Protein AF-A0ABD0J2X3-F1 (afdb_monomer_lite)

Sequence (87 aa):
MEPFQKTQRQLHKMLRRGRGVYVGATQNPMRRASAHARTYPGKNMYFAPTENMQYAEQRLIRACRRCRNIQSESNVSQERGFVYVIC

Radius of gyration: 11.32 Å; chains: 1; bounding box: 24×26×25 Å

Secondary structure (DSSP, 8-state):
--EEE--HHHHHHHHHTT--SEEEEES-HHHHHHHHTTTSTT--EEEEEES-HHHHHHHHHHH-SS-B--TTT----SSSEEEEEE-

Organism: NCBI:txid370345

pLDDT: mean 83.32, std 12.45, range [44.72, 95.81]

Foldseek 3Di:
DDEAEDALVVLLVCQLVQNFQAKAWDQDPVVVCVVCCVVDPPKYKYKYWDQFRLVSRVVSVVSHPHYDDCVVPDPGGRGTHMMMTID

Structure (mmCIF, N/CA/C/O backbone):
data_AF-A0ABD0J2X3-F1
#
_entry.id   AF-A0ABD0J2X3-F1
#
loop_
_atom_site.group_PDB
_atom_site.id
_atom_site.type_symbol
_atom_site.label_atom_id
_atom_site.label_alt_id
_atom_site.label_comp_id
_atom_site.label_asym_id
_atom_site.label_entity_id
_atom_site.label_seq_id
_atom_site.pdbx_PDB_ins_code
_atom_site.Cartn_x
_atom_site.Cartn_y
_atom_site.Cartn_z
_atom_site.occupancy
_atom_site.B_iso_or_equiv
_atom_site.auth_seq_id
_atom_site.auth_comp_id
_atom_site.auth_asym_id
_atom_site.auth_atom_id
_atom_site.pdbx_PDB_model_num
ATOM 1 N N . MET A 1 1 ? 2.807 -5.349 -13.576 1.00 83.75 1 MET A N 1
ATOM 2 C CA . MET A 1 1 ? 1.882 -5.084 -12.455 1.00 83.75 1 MET A CA 1
ATOM 3 C C . MET A 1 1 ? 1.413 -3.660 -12.626 1.00 83.75 1 MET A C 1
ATOM 5 O O . MET A 1 1 ? 2.258 -2.776 -12.598 1.00 83.75 1 MET A O 1
ATOM 9 N N . GLU A 1 2 ? 0.113 -3.451 -12.804 1.00 81.75 2 GLU A N 1
ATOM 10 C CA . GLU A 1 2 ? -0.458 -2.109 -12.938 1.00 81.75 2 GLU A CA 1
ATOM 11 C C . GLU A 1 2 ? -0.859 -1.570 -11.554 1.00 81.75 2 GLU A C 1
ATOM 13 O O . GLU A 1 2 ? -1.543 -2.279 -10.803 1.00 81.75 2 GLU A O 1
ATOM 18 N N . PRO A 1 3 ? -0.416 -0.362 -11.159 1.00 84.19 3 PRO A N 1
ATOM 19 C CA . PRO A 1 3 ? -0.836 0.251 -9.909 1.00 84.19 3 PRO A CA 1
ATOM 20 C C . PRO A 1 3 ? -2.163 1.008 -10.072 1.00 84.19 3 PRO A C 1
ATOM 22 O O . PRO A 1 3 ? -2.327 1.834 -10.964 1.00 84.19 3 PRO A O 1
ATOM 25 N N . PHE A 1 4 ? -3.099 0.794 -9.149 1.00 91.69 4 PHE A N 1
ATOM 26 C CA . PHE A 1 4 ? -4.418 1.425 -9.160 1.00 91.69 4 PHE A CA 1
ATOM 27 C C . PHE A 1 4 ? -4.586 2.399 -8.000 1.00 91.69 4 PHE A C 1
ATOM 29 O O . PHE A 1 4 ? -4.461 2.022 -6.831 1.00 91.69 4 PHE A O 1
ATOM 36 N N . GLN A 1 5 ? -4.954 3.641 -8.304 1.00 93.56 5 GLN A N 1
ATOM 37 C CA . GLN A 1 5 ? -5.236 4.622 -7.264 1.00 93.56 5 GLN A CA 1
ATOM 38 C C . GLN A 1 5 ? -6.540 4.290 -6.519 1.00 93.56 5 GLN A C 1
ATOM 40 O O . GLN A 1 5 ? -7.559 3.918 -7.110 1.00 93.56 5 GLN A O 1
ATOM 45 N N . LYS A 1 6 ? -6.499 4.434 -5.195 1.00 93.94 6 LYS A N 1
ATOM 46 C CA . LYS A 1 6 ? -7.586 4.245 -4.230 1.00 93.94 6 LYS A CA 1
ATOM 47 C C . LYS A 1 6 ? -7.455 5.269 -3.103 1.00 93.94 6 LYS A C 1
ATOM 49 O O . LYS A 1 6 ? -6.495 6.030 -3.026 1.00 93.94 6 LYS A O 1
ATOM 54 N N . THR A 1 7 ? -8.424 5.282 -2.195 1.00 94.25 7 THR A N 1
ATOM 55 C CA . THR A 1 7 ? -8.319 6.022 -0.929 1.00 94.25 7 THR A CA 1
ATOM 56 C C . THR A 1 7 ? -7.702 5.153 0.165 1.00 94.25 7 THR A C 1
ATOM 58 O O . THR A 1 7 ? -7.841 3.927 0.147 1.00 94.25 7 THR A O 1
ATOM 61 N N . GLN A 1 8 ? -7.094 5.765 1.189 1.00 89.62 8 GLN A N 1
ATOM 62 C CA . GLN A 1 8 ? -6.558 5.011 2.334 1.00 89.62 8 GLN A CA 1
ATOM 63 C C . GLN A 1 8 ? -7.648 4.160 3.011 1.00 89.62 8 GLN A C 1
ATOM 65 O O . GLN A 1 8 ? -7.418 3.003 3.361 1.00 89.62 8 GLN A O 1
ATOM 70 N N . ARG A 1 9 ? -8.886 4.672 3.103 1.00 91.88 9 ARG A N 1
ATOM 71 C CA . ARG A 1 9 ? -10.048 3.923 3.619 1.00 91.88 9 ARG A CA 1
ATOM 72 C C . ARG A 1 9 ? -10.332 2.651 2.811 1.00 91.88 9 ARG A C 1
ATOM 74 O O . ARG A 1 9 ? -10.667 1.619 3.396 1.00 91.88 9 ARG A O 1
ATOM 81 N N . GLN A 1 10 ? -10.212 2.705 1.484 1.00 92.50 10 GLN A N 1
ATOM 82 C CA . GLN A 1 10 ? -10.377 1.529 0.626 1.00 92.50 10 GLN A CA 1
ATOM 83 C C . GLN A 1 10 ? -9.255 0.511 0.859 1.00 92.50 10 GLN A C 1
ATOM 85 O O . GLN A 1 10 ? -9.560 -0.670 1.030 1.00 92.50 10 GLN A O 1
ATOM 90 N N . LEU A 1 11 ? -7.999 0.963 0.967 1.00 90.12 11 LEU A N 1
ATOM 91 C CA . LEU A 1 11 ? -6.860 0.093 1.287 1.00 90.12 11 LEU A CA 1
ATOM 92 C C . LEU A 1 11 ? -7.074 -0.633 2.625 1.00 90.12 11 LEU A C 1
ATOM 94 O O . LEU A 1 11 ? -7.005 -1.859 2.687 1.00 90.12 11 LEU A O 1
ATOM 98 N N . HIS A 1 12 ? -7.475 0.089 3.673 1.00 88.31 12 HIS A N 1
ATOM 99 C CA . HIS A 1 12 ? -7.831 -0.501 4.968 1.00 88.31 12 HIS A CA 1
ATOM 100 C C . HIS A 1 12 ? -8.921 -1.580 4.862 1.00 88.31 12 HIS A C 1
ATOM 102 O O . HIS A 1 12 ? -8.821 -2.636 5.491 1.00 88.31 12 HIS A O 1
ATOM 108 N N . LYS A 1 13 ? -9.971 -1.342 4.065 1.00 88.88 13 LYS A N 1
ATOM 109 C CA . LYS A 1 13 ? -11.055 -2.317 3.854 1.00 88.88 13 LYS A CA 1
ATOM 110 C C . LYS A 1 13 ? -10.547 -3.590 3.171 1.00 88.88 13 LYS A C 1
ATOM 112 O O . LYS A 1 13 ? -11.013 -4.679 3.500 1.00 88.88 13 LYS A O 1
ATOM 117 N N . MET A 1 14 ? -9.603 -3.465 2.239 1.00 86.19 14 MET A N 1
ATOM 118 C CA . MET A 1 14 ? -8.983 -4.603 1.551 1.00 86.19 14 MET A CA 1
ATOM 119 C C . MET A 1 14 ? -8.135 -5.442 2.513 1.00 86.19 14 MET A C 1
ATOM 121 O O . MET A 1 14 ? -8.281 -6.665 2.545 1.00 86.19 14 MET A O 1
ATOM 125 N N . LEU A 1 15 ? -7.342 -4.785 3.363 1.00 84.31 15 LEU A N 1
ATOM 126 C CA . LEU A 1 15 ? -6.524 -5.439 4.389 1.00 84.31 15 LEU A CA 1
ATOM 127 C C . LEU A 1 15 ? -7.368 -6.191 5.426 1.00 84.31 15 LEU A C 1
ATOM 129 O O . LEU A 1 15 ? -7.090 -7.351 5.723 1.00 84.31 15 LEU A O 1
ATOM 133 N N . ARG A 1 16 ? -8.460 -5.584 5.912 1.00 81.19 16 ARG A N 1
ATOM 134 C CA . ARG A 1 16 ? -9.385 -6.227 6.867 1.00 81.19 16 ARG A CA 1
ATOM 135 C C . ARG A 1 16 ? -10.066 -7.477 6.308 1.00 81.19 16 ARG A C 1
ATOM 137 O O . ARG A 1 16 ? -10.385 -8.386 7.066 1.00 81.19 16 ARG A O 1
ATOM 144 N N . ARG A 1 17 ? -10.271 -7.533 4.989 1.00 82.31 17 ARG A N 1
ATOM 145 C CA . ARG A 1 17 ? -10.809 -8.704 4.275 1.00 82.31 17 ARG A CA 1
ATOM 146 C C . ARG A 1 17 ? -9.753 -9.782 4.005 1.00 82.31 17 ARG A C 1
ATOM 148 O O . ARG A 1 17 ? -10.053 -10.741 3.304 1.00 82.31 17 ARG A O 1
ATOM 155 N N . GLY A 1 18 ? -8.527 -9.610 4.506 1.00 76.38 18 GLY A N 1
ATOM 156 C CA . GLY A 1 18 ? -7.429 -10.557 4.315 1.00 76.38 18 GLY A CA 1
ATOM 157 C C . GLY A 1 18 ? -6.909 -10.620 2.879 1.00 76.38 18 GLY A C 1
ATOM 158 O O . GLY A 1 18 ? -6.279 -11.605 2.517 1.00 76.38 18 GLY A O 1
ATOM 159 N N . ARG A 1 19 ? -7.187 -9.602 2.051 1.00 75.75 19 ARG A N 1
ATOM 160 C CA . ARG A 1 19 ? -6.769 -9.582 0.640 1.00 75.75 19 ARG A CA 1
ATOM 161 C C . ARG A 1 19 ? -5.366 -9.017 0.429 1.00 75.75 19 ARG A C 1
ATOM 163 O O . ARG A 1 19 ? -4.827 -9.186 -0.652 1.00 75.75 19 ARG A O 1
ATOM 170 N N . GLY A 1 20 ? -4.788 -8.354 1.430 1.00 74.31 20 GLY A N 1
ATOM 171 C CA . GLY A 1 20 ? -3.430 -7.823 1.336 1.00 74.31 20 GLY A CA 1
ATOM 172 C C . GLY A 1 20 ? -2.382 -8.879 1.643 1.00 74.31 20 GLY A C 1
ATOM 173 O O . GLY A 1 20 ? -2.435 -9.510 2.697 1.00 74.31 20 GLY A O 1
ATOM 174 N N . VAL A 1 21 ? -1.415 -9.018 0.743 1.00 78.44 21 VAL A N 1
ATOM 175 C CA . VAL A 1 21 ? -0.192 -9.804 0.962 1.00 78.44 21 VAL A CA 1
ATOM 176 C C . VAL A 1 21 ? 0.981 -8.925 1.396 1.00 78.44 21 VAL A C 1
ATOM 178 O O . VAL A 1 21 ? 1.870 -9.399 2.102 1.00 78.44 21 VAL A O 1
ATOM 181 N N . TYR A 1 22 ? 0.956 -7.639 1.030 1.00 84.69 22 TYR A N 1
ATOM 182 C CA . TYR A 1 22 ? 2.041 -6.696 1.286 1.00 84.69 22 TYR A CA 1
ATOM 183 C C . TYR A 1 22 ? 1.524 -5.271 1.500 1.00 84.69 22 TYR A C 1
ATOM 185 O O . TYR A 1 22 ? 0.564 -4.866 0.842 1.00 84.69 22 TYR A O 1
ATOM 193 N N . VAL A 1 23 ? 2.190 -4.504 2.365 1.00 87.25 23 VAL A N 1
ATOM 194 C CA . VAL A 1 23 ? 1.950 -3.071 2.596 1.00 87.25 23 VAL A CA 1
ATOM 195 C C . VAL A 1 23 ? 3.284 -2.339 2.498 1.00 87.25 23 VAL A C 1
ATOM 197 O O . VAL A 1 23 ? 4.294 -2.854 2.968 1.00 87.25 23 VAL A O 1
ATOM 200 N N . GLY A 1 24 ? 3.290 -1.147 1.909 1.00 88.38 24 GLY A N 1
ATOM 201 C CA . GLY A 1 24 ? 4.460 -0.278 1.948 1.00 88.38 24 GLY A CA 1
ATOM 202 C C . GLY A 1 24 ? 4.135 1.184 1.655 1.00 88.38 24 GLY A C 1
ATOM 203 O O . GLY A 1 24 ? 2.998 1.520 1.316 1.00 88.38 24 GLY A O 1
ATOM 204 N N . ALA A 1 25 ? 5.152 2.041 1.705 1.00 89.94 25 ALA A N 1
ATOM 205 C CA . ALA A 1 25 ? 5.084 3.424 1.238 1.00 89.94 25 ALA A CA 1
ATOM 206 C C . ALA A 1 25 ? 6.114 3.754 0.140 1.00 89.94 25 ALA A C 1
ATOM 208 O O . ALA A 1 25 ? 7.138 3.083 -0.022 1.00 89.94 25 ALA A O 1
ATOM 209 N N . THR A 1 26 ? 5.821 4.758 -0.688 1.00 89.75 26 THR A N 1
ATOM 210 C CA . THR A 1 26 ? 6.702 5.217 -1.768 1.00 89.75 26 THR A CA 1
ATOM 211 C C . THR A 1 26 ? 6.328 6.611 -2.272 1.00 89.75 26 THR A C 1
ATOM 213 O O . THR A 1 26 ? 5.159 6.982 -2.291 1.00 89.75 26 THR A O 1
ATOM 216 N N . GLN A 1 27 ? 7.311 7.355 -2.779 1.00 91.06 27 GLN A N 1
ATOM 217 C CA . GLN A 1 27 ? 7.072 8.581 -3.547 1.00 91.06 27 GLN A CA 1
ATOM 218 C C . GLN A 1 27 ? 6.665 8.302 -5.006 1.00 91.06 27 GLN A C 1
ATOM 220 O O . GLN A 1 27 ? 6.035 9.147 -5.632 1.00 91.06 27 GLN A O 1
ATOM 225 N N . ASN A 1 28 ? 6.997 7.127 -5.561 1.00 91.69 28 ASN A N 1
ATOM 22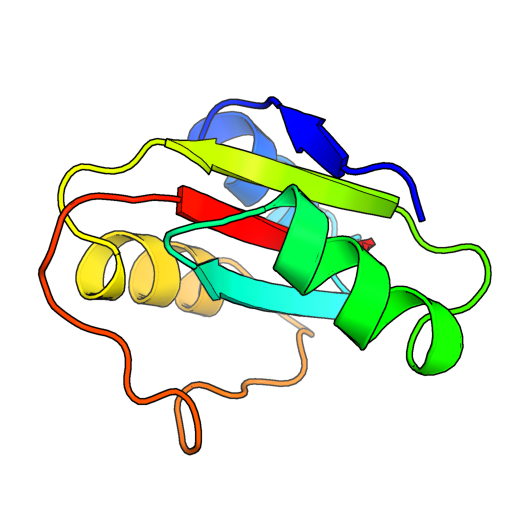6 C CA . ASN A 1 28 ? 6.711 6.784 -6.958 1.00 91.69 28 ASN A CA 1
ATOM 227 C C . ASN A 1 28 ? 6.054 5.391 -7.070 1.00 91.69 28 ASN A C 1
ATOM 229 O O . ASN A 1 28 ? 6.757 4.372 -7.116 1.00 91.69 28 ASN A O 1
ATOM 233 N N . PRO A 1 29 ? 4.710 5.335 -7.143 1.00 90.50 29 PRO A N 1
ATOM 234 C CA . PRO A 1 29 ? 3.960 4.086 -7.241 1.00 90.50 29 PRO A CA 1
ATOM 235 C C . PRO A 1 29 ? 4.299 3.250 -8.479 1.00 90.50 29 PRO A C 1
ATOM 237 O O . PRO A 1 29 ? 4.392 2.032 -8.367 1.00 90.50 29 PRO A O 1
ATOM 240 N N . MET A 1 30 ? 4.543 3.880 -9.634 1.00 91.62 30 MET A N 1
ATOM 241 C CA . MET A 1 30 ? 4.845 3.182 -10.895 1.00 91.62 30 MET A CA 1
ATOM 242 C C . MET A 1 30 ? 6.182 2.441 -10.826 1.00 91.62 30 MET A C 1
ATOM 244 O O . MET A 1 30 ? 6.274 1.246 -11.129 1.00 91.62 30 MET A O 1
ATOM 248 N N . ARG A 1 31 ? 7.227 3.136 -10.357 1.00 90.00 31 ARG A N 1
ATOM 249 C CA . ARG A 1 31 ? 8.559 2.544 -10.170 1.00 90.00 31 ARG A CA 1
ATOM 250 C C . ARG A 1 31 ? 8.504 1.410 -9.149 1.00 90.00 31 ARG A C 1
ATOM 252 O O . ARG A 1 31 ? 9.126 0.368 -9.347 1.00 90.00 31 ARG A O 1
ATOM 259 N N . ARG A 1 32 ? 7.735 1.591 -8.070 1.00 90.81 32 ARG A N 1
ATOM 260 C CA . ARG A 1 32 ? 7.590 0.579 -7.021 1.00 90.81 32 ARG A CA 1
ATOM 261 C C . ARG A 1 32 ? 6.795 -0.646 -7.484 1.00 90.81 32 ARG A C 1
ATOM 263 O O . ARG A 1 32 ? 7.209 -1.760 -7.177 1.00 90.81 32 ARG A O 1
ATOM 270 N N . ALA A 1 33 ? 5.724 -0.461 -8.253 1.00 89.94 33 ALA A N 1
ATOM 271 C CA . ALA A 1 33 ? 4.960 -1.555 -8.853 1.00 89.94 33 ALA A CA 1
ATOM 272 C C . ALA A 1 33 ? 5.832 -2.395 -9.796 1.00 89.94 33 ALA A C 1
ATOM 274 O O . ALA A 1 33 ? 5.810 -3.622 -9.734 1.00 89.94 33 ALA A O 1
ATOM 275 N N . SER A 1 34 ? 6.665 -1.737 -10.607 1.00 89.75 34 SER A N 1
ATOM 276 C CA . SER A 1 34 ? 7.616 -2.410 -11.500 1.00 89.75 34 SER A CA 1
ATOM 277 C C . SER A 1 34 ? 8.644 -3.244 -10.727 1.00 89.75 34 SER A C 1
ATOM 279 O O . SER A 1 34 ? 8.893 -4.392 -11.088 1.00 89.75 34 SER A O 1
ATOM 281 N N . ALA A 1 35 ? 9.186 -2.712 -9.624 1.00 89.25 35 ALA A N 1
ATOM 282 C CA . ALA A 1 35 ? 10.130 -3.438 -8.769 1.00 89.25 35 ALA A CA 1
ATOM 283 C C . ALA A 1 35 ? 9.508 -4.693 -8.128 1.00 89.25 35 ALA A C 1
ATOM 285 O O . ALA A 1 35 ? 10.169 -5.718 -7.992 1.00 89.25 35 ALA A O 1
ATOM 286 N N . HIS A 1 36 ? 8.224 -4.625 -7.772 1.00 89.00 36 HIS A N 1
ATOM 287 C CA . HIS A 1 36 ? 7.490 -5.720 -7.132 1.00 89.00 36 HIS A CA 1
ATOM 288 C C . HIS A 1 36 ? 6.839 -6.701 -8.113 1.00 89.00 36 HIS A C 1
ATOM 290 O O . HIS A 1 36 ? 6.399 -7.770 -7.696 1.00 89.00 36 HIS A O 1
ATOM 296 N N . ALA A 1 37 ? 6.793 -6.385 -9.410 1.00 89.19 37 ALA A N 1
ATOM 297 C CA . ALA A 1 37 ? 6.099 -7.195 -10.411 1.00 89.19 37 ALA A CA 1
ATOM 298 C C . ALA A 1 37 ? 6.636 -8.633 -10.514 1.00 89.19 37 ALA A C 1
ATOM 300 O O . ALA A 1 37 ? 5.854 -9.555 -10.729 1.00 89.19 37 ALA A O 1
ATOM 301 N N . ARG A 1 38 ? 7.953 -8.828 -10.342 1.00 87.81 38 ARG A N 1
ATOM 302 C CA . ARG A 1 38 ? 8.580 -10.163 -10.347 1.00 87.81 38 ARG A CA 1
ATOM 303 C C . ARG A 1 38 ? 8.357 -10.922 -9.038 1.00 87.81 38 ARG A C 1
ATOM 305 O O . ARG A 1 38 ? 8.162 -12.129 -9.068 1.00 87.81 38 ARG A O 1
ATOM 312 N N . THR A 1 39 ? 8.360 -10.216 -7.909 1.00 87.81 39 THR A N 1
ATOM 313 C CA . THR A 1 39 ? 8.174 -10.799 -6.568 1.00 87.81 39 THR A CA 1
ATOM 314 C C . THR A 1 39 ? 6.728 -11.233 -6.323 1.00 87.81 39 THR A C 1
ATOM 316 O O . THR A 1 39 ? 6.482 -12.201 -5.610 1.00 87.81 39 THR A O 1
ATOM 319 N N . TYR A 1 40 ? 5.767 -10.532 -6.928 1.00 85.56 40 TYR A N 1
ATOM 320 C CA . TYR A 1 40 ? 4.333 -10.765 -6.759 1.00 85.56 40 TYR A CA 1
ATOM 321 C C . TYR A 1 40 ? 3.642 -10.964 -8.123 1.00 85.56 40 TYR A C 1
ATOM 323 O O . TYR A 1 40 ? 2.878 -10.100 -8.568 1.00 85.56 40 TYR A O 1
ATOM 331 N N . PRO A 1 41 ? 3.903 -12.086 -8.818 1.00 85.12 41 PRO A N 1
ATOM 332 C CA . PRO A 1 41 ? 3.321 -12.347 -10.131 1.00 85.12 41 PRO A CA 1
ATOM 333 C C . PRO A 1 41 ? 1.796 -12.510 -10.043 1.00 85.12 41 PRO A C 1
ATOM 335 O O . PRO A 1 41 ? 1.273 -13.141 -9.125 1.00 85.12 41 PRO A O 1
ATOM 338 N N . GLY A 1 42 ? 1.070 -11.915 -10.997 1.00 85.44 42 GLY A N 1
ATOM 339 C CA . GLY A 1 42 ? -0.401 -11.958 -11.055 1.00 85.44 42 GLY A CA 1
ATOM 340 C C . GLY A 1 42 ? -1.118 -11.120 -9.987 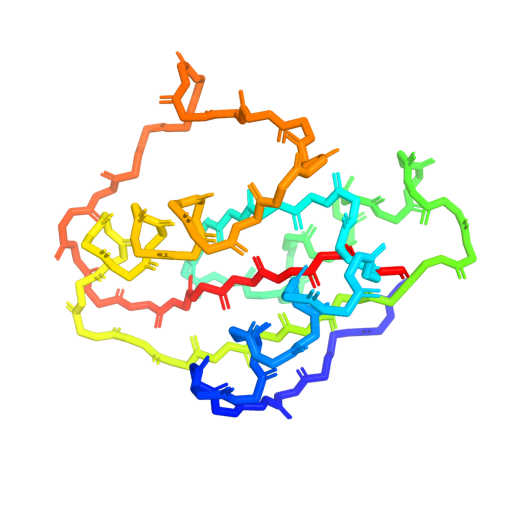1.00 85.44 42 GLY A C 1
ATOM 341 O O . GLY A 1 42 ? -2.337 -11.205 -9.853 1.00 85.44 42 GLY A O 1
ATOM 342 N N . LYS A 1 43 ? -0.374 -10.320 -9.217 1.00 87.88 43 LYS A N 1
ATOM 343 C CA . LYS A 1 43 ? -0.899 -9.479 -8.140 1.00 87.88 43 LYS A CA 1
ATOM 344 C C . LYS A 1 43 ? -1.072 -8.036 -8.591 1.00 87.88 43 LYS A C 1
ATOM 346 O O . LYS A 1 43 ? -0.370 -7.564 -9.486 1.00 87.88 43 LYS A O 1
ATOM 351 N N . ASN A 1 44 ? -1.985 -7.329 -7.935 1.00 91.88 44 ASN A N 1
ATOM 352 C CA . ASN A 1 44 ? -2.265 -5.922 -8.212 1.00 91.88 44 ASN A CA 1
ATOM 353 C C . ASN A 1 44 ? -1.768 -5.041 -7.072 1.00 91.88 44 ASN A C 1
ATOM 355 O O . ASN A 1 44 ? -1.953 -5.370 -5.899 1.00 91.88 44 ASN A O 1
ATOM 359 N N . MET A 1 45 ? -1.188 -3.894 -7.420 1.00 92.56 45 MET A N 1
ATOM 360 C CA . MET A 1 45 ? -0.818 -2.870 -6.451 1.00 92.56 45 MET A CA 1
ATOM 361 C C . MET A 1 45 ? -1.908 -1.804 -6.401 1.00 92.56 45 MET A C 1
ATOM 363 O O . MET A 1 45 ? -2.326 -1.277 -7.424 1.00 92.56 45 MET A O 1
ATOM 367 N N . TYR A 1 46 ? -2.363 -1.462 -5.204 1.00 94.25 46 TYR A N 1
ATOM 368 C CA . TYR A 1 46 ? -3.324 -0.393 -4.968 1.00 94.25 46 TYR A CA 1
ATOM 369 C C . TYR A 1 46 ? -2.663 0.663 -4.108 1.00 94.25 46 TYR A C 1
ATOM 371 O O . TYR A 1 46 ? -2.134 0.322 -3.055 1.00 94.25 46 TYR A O 1
ATOM 379 N N . PHE A 1 47 ? -2.695 1.924 -4.519 1.00 94.44 47 PHE A N 1
ATOM 380 C CA . PHE A 1 47 ? -2.013 3.002 -3.807 1.00 94.44 47 PHE A CA 1
ATOM 381 C C . PHE A 1 47 ? -2.958 4.148 -3.458 1.00 94.44 47 PHE A C 1
ATOM 383 O O . PHE A 1 47 ? -3.985 4.335 -4.102 1.00 94.44 47 PHE A O 1
ATOM 390 N N . ALA A 1 48 ? -2.615 4.918 -2.432 1.00 95.81 48 ALA A N 1
ATOM 391 C CA . ALA A 1 48 ? -3.352 6.095 -2.003 1.00 95.81 48 ALA A CA 1
ATOM 392 C C . ALA A 1 48 ? -2.377 7.206 -1.595 1.00 95.81 48 ALA A C 1
ATOM 394 O O . ALA A 1 48 ? -1.370 6.903 -0.948 1.00 95.81 48 ALA A O 1
ATOM 395 N N . PRO A 1 49 ? -2.659 8.476 -1.934 1.00 94.81 49 PRO A N 1
ATOM 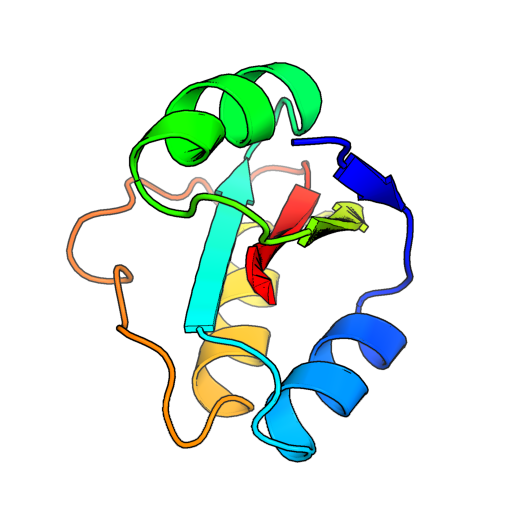396 C CA . PRO A 1 49 ? -1.841 9.595 -1.487 1.00 94.81 49 PRO A CA 1
ATOM 397 C C . PRO A 1 49 ? -1.910 9.764 0.036 1.00 94.81 49 PRO A C 1
ATOM 399 O O . PRO A 1 49 ? -2.904 9.415 0.686 1.00 94.81 49 PRO A O 1
ATOM 402 N N . THR A 1 50 ? -0.835 10.294 0.610 1.00 93.12 50 THR A N 1
ATOM 403 C CA . THR A 1 50 ? -0.721 10.616 2.033 1.00 93.12 50 THR A CA 1
ATOM 404 C C . THR A 1 50 ? 0.229 11.786 2.246 1.00 93.12 50 THR A C 1
ATOM 406 O O . THR A 1 50 ? 1.202 11.949 1.512 1.00 93.12 50 THR A O 1
ATOM 409 N N . GLU A 1 51 ? -0.031 12.573 3.282 1.00 92.75 51 GLU A N 1
ATOM 410 C CA . GLU A 1 51 ? 0.860 13.651 3.721 1.00 92.75 51 GLU A CA 1
ATOM 411 C C . GLU A 1 51 ? 1.987 13.140 4.622 1.00 92.75 51 GLU A C 1
ATOM 413 O O . GLU A 1 51 ? 3.020 13.787 4.730 1.00 92.75 51 GLU A O 1
ATOM 418 N N . ASN A 1 52 ? 1.803 11.961 5.224 1.00 89.75 52 ASN A N 1
ATOM 419 C CA . ASN A 1 52 ? 2.794 11.314 6.072 1.00 89.75 52 ASN A CA 1
ATOM 420 C C . ASN A 1 52 ? 2.826 9.815 5.754 1.00 89.75 52 ASN A C 1
ATOM 422 O O . ASN A 1 52 ? 1.907 9.059 6.102 1.00 89.75 52 ASN A O 1
ATOM 426 N N . MET A 1 53 ? 3.855 9.398 5.017 1.00 89.62 53 MET A N 1
ATOM 427 C CA . MET A 1 53 ? 4.035 8.011 4.587 1.00 89.62 53 MET A CA 1
ATOM 428 C C . MET A 1 53 ? 4.222 7.058 5.767 1.00 89.62 53 MET A C 1
ATOM 430 O O . MET A 1 53 ? 3.542 6.032 5.815 1.00 89.62 53 MET A O 1
ATOM 434 N N . GLN A 1 54 ? 5.054 7.426 6.746 1.00 86.94 54 GLN A N 1
ATOM 435 C CA . GLN A 1 54 ? 5.313 6.609 7.935 1.00 86.94 54 GLN A CA 1
ATOM 436 C C . GLN A 1 54 ? 4.025 6.342 8.726 1.00 86.94 54 GLN A C 1
ATOM 438 O O . GLN A 1 54 ? 3.709 5.200 9.066 1.00 86.94 54 GLN A O 1
ATOM 443 N N . TYR A 1 55 ? 3.242 7.390 8.984 1.00 88.75 55 TYR A N 1
ATOM 444 C CA . TYR A 1 55 ? 1.999 7.280 9.739 1.00 88.75 55 TYR A CA 1
ATOM 445 C C . TYR A 1 55 ? 0.948 6.443 8.998 1.00 88.75 55 TYR A C 1
ATOM 447 O O . TYR A 1 55 ? 0.330 5.548 9.581 1.00 88.75 55 TYR A O 1
ATOM 455 N N . ALA A 1 56 ? 0.744 6.700 7.704 1.00 88.56 56 ALA A N 1
ATOM 456 C CA . ALA A 1 56 ? -0.247 5.971 6.918 1.00 88.56 56 ALA A CA 1
ATOM 457 C C . ALA A 1 56 ? 0.122 4.487 6.751 1.00 88.56 56 ALA A C 1
ATOM 459 O O . ALA A 1 56 ? -0.754 3.622 6.838 1.00 88.56 56 ALA A O 1
ATOM 460 N N . GLU A 1 57 ? 1.407 4.172 6.577 1.00 87.38 57 GLU A N 1
ATOM 461 C CA . GLU A 1 57 ? 1.889 2.795 6.491 1.00 87.38 57 GLU A CA 1
ATOM 462 C C . GLU A 1 57 ? 1.653 2.043 7.806 1.00 87.38 57 GLU A C 1
ATOM 464 O O . GLU A 1 57 ? 1.032 0.979 7.800 1.00 87.38 57 GLU A O 1
ATOM 469 N N . GLN A 1 58 ? 2.031 2.633 8.947 1.00 86.06 58 GLN A N 1
ATOM 470 C CA . GLN A 1 58 ? 1.779 2.052 10.271 1.00 86.06 58 GLN A CA 1
ATOM 471 C C . GLN A 1 58 ? 0.296 1.756 10.500 1.00 86.06 58 GLN A C 1
ATOM 473 O O . GLN A 1 58 ? -0.065 0.705 11.039 1.00 86.06 58 GLN A O 1
ATOM 478 N N . ARG A 1 59 ? -0.594 2.660 10.076 1.00 88.06 59 ARG A N 1
ATOM 479 C CA . ARG A 1 59 ? -2.040 2.432 10.181 1.00 88.06 59 ARG A CA 1
ATOM 480 C C . ARG A 1 59 ? -2.489 1.235 9.351 1.00 88.06 59 ARG A C 1
ATOM 482 O O . ARG A 1 59 ? -3.296 0.438 9.836 1.00 88.06 59 ARG A O 1
ATOM 489 N N . LEU A 1 60 ? -1.995 1.101 8.124 1.00 86.25 60 LEU A N 1
ATOM 490 C CA . LEU A 1 60 ? -2.326 -0.026 7.253 1.00 86.25 60 LEU A CA 1
ATOM 491 C C . LEU A 1 60 ? -1.788 -1.345 7.815 1.00 86.25 60 LEU A C 1
ATOM 493 O O . LEU A 1 60 ? -2.539 -2.318 7.869 1.00 86.25 60 LEU A O 1
ATOM 497 N N . ILE A 1 61 ? -0.554 -1.361 8.320 1.00 83.94 61 ILE A N 1
ATOM 498 C CA . ILE A 1 61 ? 0.051 -2.522 8.986 1.00 83.94 61 ILE A CA 1
ATOM 499 C C . ILE A 1 61 ? -0.820 -2.991 10.152 1.00 83.94 61 ILE A C 1
ATOM 501 O O . ILE A 1 61 ? -1.226 -4.149 10.181 1.00 83.94 61 ILE A O 1
ATOM 505 N N . ARG A 1 62 ? -1.210 -2.081 11.058 1.00 82.94 62 ARG A N 1
ATOM 506 C CA . ARG A 1 62 ? -2.104 -2.397 12.191 1.00 82.94 62 ARG A CA 1
ATOM 507 C C . ARG A 1 62 ? -3.462 -2.947 11.748 1.00 82.94 62 ARG A C 1
ATOM 509 O O . ARG A 1 62 ? -4.106 -3.684 12.487 1.00 82.94 62 ARG A O 1
ATOM 516 N N . ALA A 1 63 ? -3.926 -2.571 10.558 1.00 80.94 63 ALA A N 1
ATOM 517 C CA . ALA A 1 63 ? -5.175 -3.070 9.995 1.00 80.94 63 ALA A CA 1
ATOM 518 C C . ALA A 1 63 ? -5.024 -4.401 9.242 1.00 80.94 63 ALA A C 1
ATOM 520 O O . ALA A 1 63 ? -6.044 -5.029 8.936 1.00 80.94 63 ALA A O 1
ATOM 521 N N . 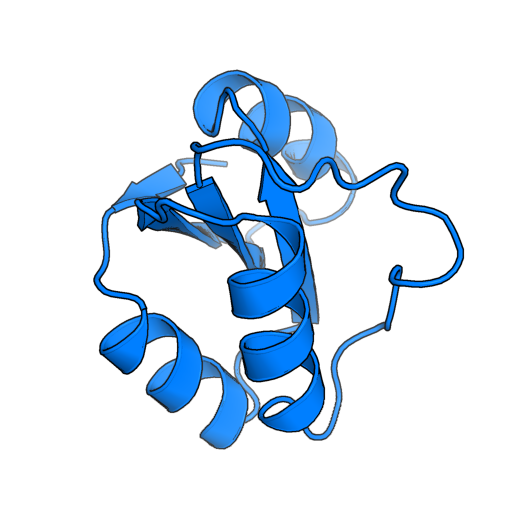CYS A 1 64 ? -3.800 -4.831 8.927 1.00 76.06 64 CYS A N 1
ATOM 522 C CA . CYS A 1 64 ? -3.564 -6.093 8.251 1.00 76.06 64 CYS A CA 1
ATOM 523 C C . CYS A 1 64 ? -3.350 -7.233 9.247 1.00 76.06 64 CYS A C 1
ATOM 525 O O . CYS A 1 64 ? -2.424 -7.222 10.045 1.00 76.06 64 CYS A O 1
ATOM 527 N N . ARG A 1 65 ? -4.188 -8.272 9.157 1.00 69.88 65 ARG A N 1
ATOM 528 C CA . ARG A 1 65 ? -4.103 -9.446 10.045 1.00 69.88 65 ARG A CA 1
ATOM 529 C C . ARG A 1 65 ? -3.071 -10.493 9.595 1.00 69.88 65 ARG A C 1
ATOM 531 O O . ARG A 1 65 ? -2.757 -11.377 10.380 1.00 69.88 65 ARG A O 1
ATOM 538 N N . ARG A 1 66 ? -2.615 -10.456 8.333 1.00 67.94 66 ARG A N 1
ATOM 539 C CA . ARG A 1 66 ? -1.793 -11.516 7.699 1.00 67.94 66 ARG A CA 1
ATOM 540 C C . ARG A 1 66 ? -0.683 -11.014 6.756 1.00 67.94 66 ARG A C 1
ATOM 542 O O . ARG A 1 66 ? -0.085 -11.820 6.053 1.00 67.94 66 ARG A O 1
ATOM 549 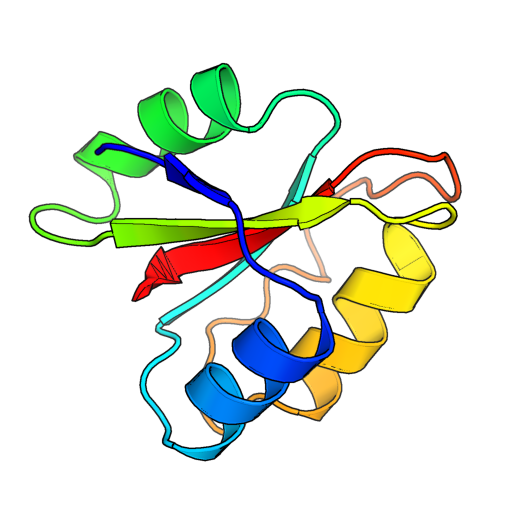N N . CYS A 1 67 ? -0.418 -9.711 6.686 1.00 63.84 67 CYS A N 1
ATOM 550 C CA . CYS A 1 67 ? 0.580 -9.184 5.749 1.00 63.84 67 CYS A CA 1
ATOM 551 C C . CYS A 1 67 ? 1.996 -9.485 6.247 1.00 63.84 67 CYS A C 1
ATOM 553 O O . CYS A 1 67 ? 2.265 -9.330 7.439 1.00 63.84 67 CYS A O 1
ATOM 555 N N . ARG A 1 68 ? 2.912 -9.840 5.331 1.00 59.69 68 ARG A N 1
ATOM 556 C CA . ARG A 1 68 ? 4.351 -9.799 5.628 1.00 59.69 68 ARG A CA 1
ATOM 557 C C . ARG A 1 68 ? 4.718 -8.351 5.946 1.00 59.69 68 ARG A C 1
ATOM 559 O O . ARG A 1 68 ? 4.474 -7.451 5.145 1.00 59.69 68 ARG A O 1
ATOM 566 N N . ASN A 1 69 ? 5.218 -8.145 7.156 1.00 52.19 69 ASN A N 1
ATOM 567 C CA . ASN A 1 69 ? 5.433 -6.834 7.741 1.00 52.19 69 ASN A CA 1
ATOM 568 C C . ASN A 1 69 ? 6.873 -6.390 7.437 1.00 52.19 69 ASN A C 1
ATOM 570 O O . ASN A 1 69 ? 7.793 -6.858 8.095 1.00 52.19 69 ASN A O 1
ATOM 574 N N . ILE A 1 70 ? 7.078 -5.536 6.426 1.00 52.81 70 ILE A N 1
ATOM 575 C CA . ILE A 1 70 ? 8.410 -4.984 6.081 1.00 52.81 70 ILE A CA 1
ATOM 576 C C . ILE A 1 70 ? 8.721 -3.703 6.876 1.00 52.81 70 ILE A C 1
ATOM 578 O O . ILE A 1 70 ? 9.688 -3.007 6.598 1.00 52.81 70 ILE A O 1
ATOM 582 N N . GLN A 1 71 ? 7.970 -3.389 7.938 1.00 46.56 71 GLN A N 1
ATOM 583 C CA . GLN A 1 71 ? 8.282 -2.201 8.741 1.00 46.56 71 GLN A CA 1
ATOM 584 C C . GLN A 1 71 ? 9.716 -2.206 9.312 1.00 46.56 71 GLN A C 1
ATOM 586 O O . GLN A 1 71 ? 10.243 -1.148 9.637 1.00 46.56 71 GLN A O 1
ATOM 591 N N . SER A 1 72 ? 10.360 -3.373 9.412 1.00 44.72 72 SER A N 1
ATOM 592 C CA . SER A 1 72 ? 11.758 -3.504 9.828 1.00 44.72 72 SER A CA 1
ATOM 593 C C . SER A 1 72 ? 12.800 -3.182 8.744 1.00 44.72 72 SER A C 1
ATOM 595 O O . SER A 1 72 ? 13.958 -3.011 9.101 1.00 44.72 72 SER A O 1
ATOM 597 N N . GLU A 1 73 ? 12.446 -3.069 7.456 1.00 46.03 73 GLU A N 1
ATOM 598 C CA . GLU A 1 73 ? 13.428 -2.793 6.379 1.00 46.03 73 GLU A CA 1
ATOM 599 C C . GLU A 1 73 ? 13.128 -1.524 5.567 1.00 46.03 73 GLU A C 1
ATOM 601 O O . GLU A 1 73 ? 13.960 -1.060 4.784 1.00 46.03 73 GLU A O 1
ATOM 606 N N . SER A 1 74 ? 11.937 -0.942 5.709 1.00 45.75 74 SER A N 1
ATOM 607 C CA . SER A 1 74 ? 11.544 0.225 4.931 1.00 45.75 74 SER A CA 1
ATOM 608 C C . SER A 1 74 ? 11.972 1.513 5.635 1.00 45.75 74 SER A C 1
ATOM 610 O O . SER A 1 74 ? 11.401 1.914 6.646 1.00 45.75 74 SER A O 1
ATOM 612 N N . ASN A 1 75 ? 12.967 2.180 5.055 1.00 55.88 75 ASN A N 1
ATOM 613 C CA . ASN A 1 75 ? 13.469 3.513 5.402 1.00 55.88 75 ASN A CA 1
ATOM 614 C C . ASN A 1 75 ? 12.399 4.601 5.105 1.00 55.88 75 ASN A C 1
ATOM 616 O O . ASN A 1 75 ? 12.576 5.461 4.241 1.00 55.88 75 ASN A O 1
ATOM 620 N N . VAL A 1 76 ? 11.207 4.482 5.703 1.00 64.12 76 VAL A N 1
ATOM 621 C CA . VAL A 1 76 ? 10.031 5.294 5.358 1.00 64.12 76 VAL A CA 1
ATOM 622 C C . VAL A 1 76 ? 10.130 6.665 6.008 1.00 64.12 76 VAL A C 1
ATOM 624 O O . VAL A 1 76 ? 10.057 6.796 7.227 1.00 64.12 76 VAL A O 1
ATOM 627 N N . SER A 1 77 ? 10.257 7.685 5.160 1.00 68.94 77 SER A N 1
ATOM 628 C CA . SER A 1 77 ? 10.267 9.092 5.561 1.00 68.94 77 SER A CA 1
ATOM 629 C C . SER A 1 77 ? 8.883 9.554 6.047 1.00 68.94 77 SER A C 1
ATOM 631 O O . SER A 1 77 ? 7.845 9.057 5.601 1.00 68.94 77 SER A O 1
ATOM 633 N N . GLN A 1 78 ? 8.865 10.547 6.939 1.00 80.44 78 GLN A N 1
ATOM 634 C CA . GLN A 1 78 ? 7.651 11.257 7.371 1.00 80.44 78 GLN A CA 1
ATOM 635 C C . GLN A 1 78 ? 7.069 12.177 6.288 1.00 80.44 78 GLN A C 1
ATOM 637 O O . GLN A 1 78 ? 6.048 12.823 6.505 1.00 80.44 78 GLN A O 1
ATOM 642 N N . GLU A 1 79 ? 7.699 12.229 5.119 1.00 86.62 79 GLU A N 1
ATOM 643 C CA . GLU A 1 79 ? 7.267 13.028 3.982 1.00 86.62 79 GLU A CA 1
ATOM 644 C C . GLU A 1 79 ? 5.933 12.585 3.367 1.00 86.62 79 GLU A C 1
ATOM 646 O O . GLU A 1 79 ? 5.463 11.447 3.509 1.00 86.62 79 GLU A O 1
ATOM 651 N N . ARG A 1 80 ? 5.371 13.509 2.580 1.00 90.12 80 ARG A N 1
ATOM 652 C CA . ARG A 1 80 ? 4.263 13.249 1.663 1.00 90.12 80 ARG A CA 1
ATOM 653 C C . ARG A 1 80 ? 4.659 12.266 0.564 1.00 90.12 80 ARG A C 1
ATOM 655 O O . ARG A 1 80 ? 5.794 12.239 0.093 1.00 90.12 80 ARG A O 1
ATOM 662 N N . GLY A 1 81 ? 3.684 11.498 0.105 1.00 92.19 81 GLY A N 1
ATOM 663 C CA . GLY A 1 81 ? 3.861 10.528 -0.965 1.00 92.19 81 GLY A CA 1
ATOM 664 C C . GLY A 1 81 ? 2.654 9.615 -1.055 1.00 92.19 81 GLY A C 1
ATOM 665 O O . GLY A 1 81 ? 1.511 10.074 -1.044 1.00 92.19 81 GLY A O 1
ATOM 666 N N . PHE A 1 82 ? 2.900 8.311 -1.127 1.00 92.69 82 PHE A N 1
ATOM 667 C CA . PHE A 1 82 ? 1.855 7.314 -1.289 1.00 92.69 82 PHE A CA 1
ATOM 668 C C . PHE A 1 82 ? 2.081 6.122 -0.372 1.00 92.69 82 PHE A C 1
ATOM 670 O O . PHE A 1 82 ? 3.207 5.678 -0.160 1.00 92.69 82 PHE A O 1
ATOM 677 N N . VAL A 1 83 ? 0.986 5.551 0.110 1.00 91.56 83 VAL A N 1
ATOM 678 C CA . VAL A 1 83 ? 0.962 4.208 0.692 1.00 91.56 83 VAL A CA 1
ATOM 679 C C . VAL A 1 83 ? 0.323 3.244 -0.280 1.00 91.56 83 VAL A C 1
ATOM 681 O O . VAL A 1 83 ? -0.547 3.632 -1.057 1.00 91.56 83 VAL A O 1
ATOM 684 N N . TYR A 1 84 ? 0.735 1.985 -0.246 1.00 90.94 84 TYR A N 1
ATOM 685 C CA . TYR A 1 84 ? 0.227 0.972 -1.149 1.00 90.94 84 TYR A CA 1
ATOM 686 C C . TYR A 1 84 ? 0.053 -0.388 -0.486 1.00 90.94 84 TYR A C 1
ATOM 688 O O . TYR A 1 84 ? 0.665 -0.706 0.532 1.00 90.94 84 TYR A O 1
ATOM 6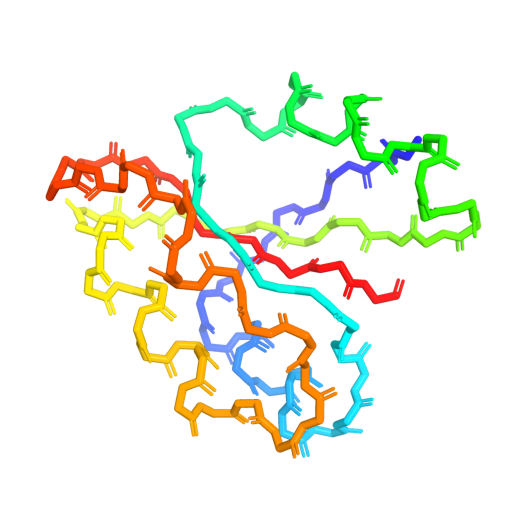96 N N . VAL A 1 85 ? -0.811 -1.188 -1.102 1.00 90.69 85 VAL A N 1
ATOM 697 C CA . VAL A 1 85 ? -1.101 -2.574 -0.749 1.00 90.69 85 VAL A CA 1
ATOM 698 C C . VAL A 1 85 ? -0.985 -3.426 -2.006 1.00 90.69 85 VAL A C 1
ATOM 700 O O . VAL A 1 85 ? -1.532 -3.054 -3.042 1.00 90.69 85 VAL A O 1
ATOM 703 N N . ILE A 1 86 ? -0.329 -4.581 -1.917 1.00 89.31 86 ILE A N 1
ATOM 704 C CA . ILE A 1 86 ? -0.341 -5.597 -2.982 1.00 89.31 86 ILE A CA 1
ATOM 705 C C . ILE A 1 86 ? -1.329 -6.696 -2.588 1.00 89.31 86 ILE A C 1
ATOM 707 O O . ILE A 1 86 ? -1.321 -7.138 -1.435 1.00 89.31 86 ILE A O 1
ATOM 711 N N . CYS A 1 87 ? -2.197 -7.100 -3.521 1.00 85.50 87 CYS A N 1
ATOM 712 C CA . CYS A 1 87 ? -3.235 -8.127 -3.335 1.00 85.50 87 CYS A CA 1
ATOM 713 C C . CYS A 1 87 ? -3.206 -9.184 -4.436 1.00 85.50 87 CYS A C 1
ATOM 715 O O . CYS A 1 87 ? -2.976 -8.798 -5.606 1.00 85.50 87 CYS A O 1
#